Protein AF-A0A5N6TNV9-F1 (afdb_monomer_lite)

Organism: Aspergillus avenaceus (NCBI:txid36643)

Foldseek 3Di:
DDQWKFKKKFWWQPPPCLDDPNCVVCPSPSTFIWIKIATPDHDQQAIKIKGWWLDFDQDPPPRDTPNPVSDTDIDIDGSDDPVPPVTTPDMDTDGTDDPPDDVVNVVVVRDDDPPPD

Structure (mmCIF, N/CA/C/O backbone):
data_AF-A0A5N6TNV9-F1
#
_entry.id   AF-A0A5N6TNV9-F1
#
loop_
_atom_site.group_PDB
_atom_site.id
_atom_site.type_symbol
_atom_site.label_atom_id
_atom_site.label_alt_id
_atom_site.label_comp_id
_atom_site.label_asym_id
_atom_site.label_entity_id
_atom_site.label_seq_id
_atom_site.pdbx_PDB_ins_code
_atom_site.Cartn_x
_atom_site.Cartn_y
_atom_site.Cartn_z
_atom_site.occupancy
_atom_site.B_iso_or_equiv
_atom_site.auth_seq_id
_atom_site.auth_comp_id
_atom_site.auth_asym_id
_atom_site.auth_atom_id
_atom_site.pdbx_PDB_model_num
ATOM 1 N N . MET A 1 1 ? -22.082 3.733 17.779 1.00 56.44 1 MET A N 1
ATOM 2 C CA . MET A 1 1 ? -21.034 2.761 17.372 1.00 56.44 1 MET A CA 1
ATOM 3 C C . MET A 1 1 ? -19.710 3.501 17.232 1.00 56.44 1 MET A C 1
ATOM 5 O O . MET A 1 1 ? -19.718 4.545 16.594 1.00 56.44 1 MET A O 1
ATOM 9 N N . SER A 1 2 ? -18.599 3.015 17.801 1.00 77.19 2 SER A N 1
ATOM 10 C CA . SER A 1 2 ? -17.309 3.714 17.657 1.00 77.19 2 SER A CA 1
ATOM 11 C C . SER A 1 2 ? -16.768 3.599 16.220 1.00 77.19 2 SER A C 1
ATOM 13 O O . SER A 1 2 ? -16.984 2.584 15.549 1.00 77.19 2 SER A O 1
ATOM 15 N N . ASN A 1 3 ? -16.097 4.648 15.730 1.00 83.12 3 ASN A N 1
ATOM 16 C CA . ASN A 1 3 ? -15.498 4.712 14.390 1.00 83.12 3 ASN A CA 1
ATOM 17 C C . ASN A 1 3 ? -14.208 3.870 14.321 1.00 83.12 3 ASN A C 1
ATOM 19 O O . ASN A 1 3 ? -13.126 4.402 14.092 1.00 83.12 3 ASN A O 1
ATOM 23 N N . LYS A 1 4 ? -14.311 2.561 14.592 1.00 89.31 4 LYS A N 1
ATOM 24 C CA . LYS A 1 4 ? -13.152 1.659 14.610 1.00 89.31 4 LYS A CA 1
ATOM 25 C C . LYS A 1 4 ? -12.445 1.687 13.259 1.00 89.31 4 LYS A C 1
ATOM 27 O O . LYS A 1 4 ? -13.096 1.555 12.216 1.00 89.31 4 LYS A O 1
ATOM 32 N N . ARG A 1 5 ? -11.119 1.809 13.301 1.00 94.56 5 ARG A N 1
ATOM 33 C CA . ARG A 1 5 ? -10.265 1.668 12.120 1.00 94.56 5 ARG A CA 1
ATOM 34 C C . ARG A 1 5 ? -10.412 0.256 11.553 1.00 94.56 5 ARG A C 1
ATOM 36 O O . ARG A 1 5 ? -10.642 -0.709 12.284 1.00 94.56 5 ARG A O 1
ATOM 43 N N . ARG A 1 6 ? -10.318 0.143 10.237 1.00 95.69 6 ARG A N 1
ATOM 44 C CA . ARG A 1 6 ? -10.452 -1.085 9.457 1.00 95.69 6 ARG A CA 1
ATOM 45 C C . ARG A 1 6 ? -9.109 -1.416 8.838 1.00 95.69 6 ARG A C 1
ATOM 47 O O . ARG A 1 6 ? -8.445 -0.518 8.331 1.00 95.69 6 ARG A O 1
ATOM 54 N N . VAL A 1 7 ? -8.767 -2.696 8.862 1.00 96.81 7 VAL A N 1
ATOM 55 C CA . VAL A 1 7 ? -7.626 -3.247 8.137 1.00 96.81 7 VAL A CA 1
ATOM 56 C C . VAL A 1 7 ? -8.127 -3.675 6.769 1.00 96.81 7 VAL A C 1
ATOM 58 O O . VAL A 1 7 ? -9.070 -4.467 6.669 1.00 96.81 7 VAL A O 1
ATOM 61 N N . MET A 1 8 ? -7.525 -3.122 5.727 1.00 97.00 8 MET A N 1
ATOM 62 C CA . MET A 1 8 ? -7.852 -3.410 4.340 1.00 97.00 8 MET A CA 1
ATOM 63 C C . MET A 1 8 ? -6.619 -3.951 3.626 1.00 97.00 8 MET A C 1
ATOM 65 O O . MET A 1 8 ? -5.534 -3.395 3.776 1.00 97.00 8 MET A O 1
ATOM 69 N N . VAL A 1 9 ? -6.802 -4.965 2.789 1.00 97.31 9 VAL A N 1
ATOM 70 C CA . VAL A 1 9 ? -5.834 -5.307 1.741 1.00 97.31 9 VAL A CA 1
ATOM 71 C C . VAL A 1 9 ? -6.190 -4.491 0.507 1.00 97.31 9 VAL A C 1
ATOM 73 O O . VAL A 1 9 ? -7.361 -4.427 0.134 1.00 97.31 9 VAL A O 1
ATOM 76 N N . THR A 1 10 ? -5.204 -3.846 -0.106 1.00 96.88 10 THR A N 1
ATOM 77 C CA . THR A 1 10 ? -5.369 -2.999 -1.293 1.00 96.88 10 THR A CA 1
ATOM 78 C C . THR A 1 10 ? -4.650 -3.590 -2.490 1.00 96.88 10 THR A C 1
ATOM 80 O O . THR A 1 10 ? -3.563 -4.151 -2.354 1.00 96.88 10 THR A O 1
ATOM 83 N N . ILE A 1 11 ? -5.260 -3.419 -3.659 1.00 96.38 11 ILE A N 1
ATOM 84 C CA . ILE A 1 11 ? -4.658 -3.704 -4.957 1.00 96.38 11 ILE A CA 1
ATOM 85 C C . ILE A 1 11 ? -4.557 -2.378 -5.700 1.00 96.38 11 ILE A C 1
ATOM 87 O O . ILE A 1 11 ? -5.547 -1.656 -5.849 1.00 96.38 11 ILE A O 1
ATOM 91 N N . ASN A 1 12 ? -3.355 -2.062 -6.163 1.00 95.50 12 ASN A N 1
ATOM 92 C CA . ASN A 1 12 ? -3.034 -0.810 -6.822 1.00 95.50 12 ASN A CA 1
ATOM 93 C C . ASN A 1 12 ? -2.427 -1.072 -8.204 1.00 95.50 12 ASN A C 1
ATOM 95 O O . ASN A 1 12 ? -1.693 -2.037 -8.416 1.00 95.50 12 ASN A O 1
ATOM 99 N N . HIS A 1 13 ? -2.710 -0.180 -9.144 1.00 95.12 13 HIS A N 1
ATOM 100 C CA . HIS A 1 13 ? -2.076 -0.129 -10.450 1.00 95.12 13 HIS A CA 1
ATOM 101 C C . HIS A 1 13 ? -0.566 0.133 -10.302 1.00 95.12 13 HIS A C 1
ATOM 103 O O . HIS A 1 13 ? -0.155 1.051 -9.587 1.00 95.12 13 HI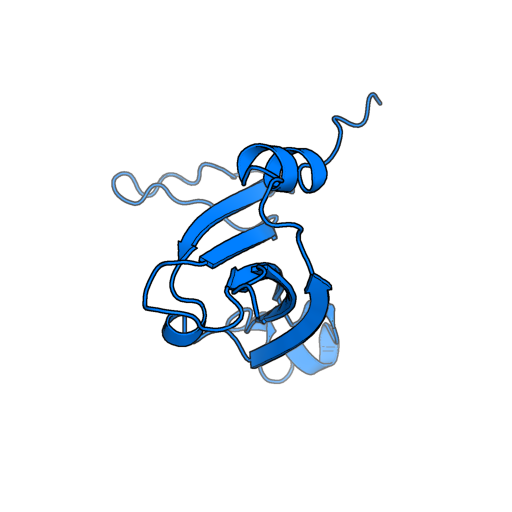S A O 1
ATOM 109 N N . ARG A 1 14 ? 0.258 -0.656 -10.995 1.00 93.06 14 ARG A N 1
ATOM 110 C CA . ARG A 1 14 ? 1.731 -0.608 -11.012 1.00 93.06 14 ARG A CA 1
ATOM 111 C C . ARG A 1 14 ? 2.249 -0.074 -12.354 1.00 93.06 14 ARG A C 1
ATOM 113 O O . ARG A 1 14 ? 3.192 -0.595 -12.948 1.00 93.06 14 ARG A O 1
ATOM 120 N N . ASP A 1 15 ? 1.587 0.971 -12.842 1.00 92.06 15 ASP A N 1
ATOM 121 C CA . ASP A 1 15 ? 1.884 1.652 -14.104 1.00 92.06 15 ASP A CA 1
ATOM 122 C C . ASP A 1 15 ? 1.953 0.666 -15.285 1.00 92.06 15 ASP A C 1
ATOM 124 O O . ASP A 1 15 ? 1.057 -0.163 -15.451 1.00 92.06 15 ASP A O 1
ATOM 128 N N . ARG A 1 16 ? 3.006 0.726 -16.110 1.00 92.38 16 ARG A N 1
ATOM 129 C CA . ARG A 1 16 ? 3.168 -0.135 -17.293 1.00 92.38 16 ARG A CA 1
ATOM 130 C C . ARG A 1 16 ? 3.058 -1.630 -16.968 1.00 92.38 16 ARG A C 1
ATOM 132 O O . ARG A 1 16 ? 2.575 -2.382 -17.809 1.00 92.38 16 ARG A O 1
ATOM 139 N N . LEU A 1 17 ? 3.441 -2.052 -15.759 1.00 93.06 17 LEU A N 1
ATOM 140 C CA . LEU A 1 17 ? 3.396 -3.460 -15.353 1.00 93.06 17 LEU A CA 1
ATOM 141 C C . LEU A 1 17 ? 1.962 -3.995 -15.233 1.00 93.06 17 LEU A C 1
ATOM 143 O O . LEU A 1 17 ? 1.737 -5.181 -15.445 1.00 93.06 17 LEU A O 1
ATOM 147 N N . SER A 1 18 ? 0.984 -3.126 -14.963 1.00 94.56 18 SER A N 1
ATOM 148 C CA . SER A 1 18 ? -0.436 -3.492 -14.881 1.00 94.56 18 SER A CA 1
ATOM 149 C C . SER A 1 18 ? -1.159 -3.499 -16.233 1.00 94.56 18 SER A C 1
ATOM 151 O O . SER A 1 18 ? -2.366 -3.757 -16.278 1.00 94.56 18 SER A O 1
ATOM 153 N N . LEU A 1 19 ? -0.467 -3.213 -17.341 1.00 94.31 19 LEU A N 1
ATOM 154 C CA . LEU A 1 19 ? -1.082 -3.014 -18.653 1.00 94.31 19 LEU A CA 1
ATOM 155 C C . LEU A 1 19 ? -0.708 -4.119 -19.653 1.00 94.31 19 LEU A C 1
ATOM 157 O O . LEU A 1 19 ? 0.412 -4.624 -19.667 1.00 94.31 19 LEU A O 1
ATOM 161 N N . ARG A 1 20 ? -1.661 -4.438 -20.542 1.00 92.75 20 ARG A N 1
ATOM 162 C CA . ARG A 1 20 ? -1.487 -5.259 -21.762 1.00 92.75 20 ARG A CA 1
ATOM 163 C C . ARG A 1 20 ? -0.653 -6.531 -21.540 1.00 92.75 20 ARG A C 1
ATOM 165 O O . ARG A 1 20 ? -1.011 -7.330 -20.675 1.00 92.75 20 ARG A O 1
ATOM 172 N N . GLU A 1 21 ? 0.410 -6.733 -22.326 1.00 94.31 21 GLU A N 1
ATOM 173 C CA . GLU A 1 21 ? 1.238 -7.938 -22.276 1.00 94.31 21 GLU A CA 1
ATOM 174 C C . GLU A 1 21 ? 1.906 -8.149 -20.913 1.00 94.31 21 GLU A C 1
ATOM 176 O O . GLU A 1 21 ? 1.989 -9.287 -20.458 1.00 94.31 21 GLU A O 1
ATOM 181 N N . HIS A 1 22 ? 2.277 -7.076 -20.205 1.00 94.12 22 HIS A N 1
ATOM 182 C CA . HIS A 1 22 ? 2.913 -7.179 -18.889 1.00 94.12 22 HIS A CA 1
ATOM 183 C C . HIS A 1 22 ? 1.937 -7.762 -17.868 1.00 94.12 22 HIS A C 1
ATOM 185 O O . HIS A 1 22 ? 2.308 -8.632 -17.087 1.00 94.12 22 HIS A O 1
ATOM 191 N N . ARG A 1 23 ? 0.658 -7.367 -17.930 1.00 93.38 23 ARG A N 1
ATOM 192 C CA . ARG A 1 23 ? -0.384 -7.957 -17.081 1.00 93.38 23 ARG A CA 1
ATOM 193 C C . ARG A 1 23 ? -0.571 -9.448 -17.355 1.00 93.38 23 ARG A C 1
ATOM 195 O O . ARG A 1 23 ? -0.732 -10.216 -16.413 1.00 93.38 23 ARG A O 1
ATOM 202 N N . ALA A 1 24 ? -0.567 -9.852 -18.626 1.00 93.75 24 ALA A N 1
ATOM 203 C CA . ALA A 1 24 ? -0.716 -11.257 -19.002 1.00 93.75 24 ALA A CA 1
ATOM 204 C C . ALA A 1 24 ? 0.477 -12.108 -18.533 1.00 93.75 24 ALA A C 1
ATOM 206 O O . ALA A 1 24 ? 0.281 -13.236 -18.096 1.00 93.75 24 ALA A O 1
ATOM 207 N N . GLN A 1 25 ? 1.691 -11.554 -18.583 1.00 96.00 25 GLN A N 1
ATOM 208 C CA . GLN A 1 25 ? 2.918 -12.235 -18.162 1.00 96.00 25 GLN A CA 1
ATOM 209 C C . GLN A 1 25 ? 3.075 -12.294 -16.636 1.00 96.00 25 GLN A C 1
ATOM 211 O O . GLN A 1 25 ? 3.451 -13.329 -16.097 1.00 96.00 25 GLN A O 1
ATOM 216 N N . LEU A 1 26 ? 2.793 -11.194 -15.933 1.00 94.75 26 LEU A N 1
ATOM 217 C CA . LEU A 1 26 ? 3.041 -11.066 -14.493 1.00 94.75 26 LEU A CA 1
ATOM 218 C C . LEU A 1 26 ? 1.873 -11.561 -13.627 1.00 94.75 26 LEU A C 1
ATOM 220 O O . LEU A 1 26 ? 2.049 -11.777 -12.427 1.00 94.75 26 LEU A O 1
ATOM 224 N N . GLY A 1 27 ? 0.670 -11.707 -14.192 1.00 94.69 27 GLY A N 1
ATOM 225 C CA . GLY A 1 27 ? -0.517 -12.132 -13.450 1.00 94.69 27 GLY A CA 1
ATOM 226 C C . GLY A 1 27 ? -0.766 -11.245 -12.226 1.00 94.69 27 GLY A C 1
ATOM 227 O O . GLY A 1 27 ? -0.925 -10.032 -12.347 1.00 94.69 27 GLY A O 1
ATOM 228 N N . PHE A 1 28 ? -0.771 -11.825 -11.024 1.00 92.88 28 PHE A N 1
ATOM 229 C CA . PHE A 1 28 ? -0.978 -11.066 -9.783 1.00 92.88 28 PHE A CA 1
ATOM 230 C C . PHE A 1 28 ? 0.175 -10.113 -9.430 1.00 92.88 28 PHE A C 1
ATOM 232 O O . PHE A 1 28 ? -0.072 -9.091 -8.787 1.00 92.88 28 PHE A O 1
ATOM 239 N N . ALA A 1 29 ? 1.400 -10.393 -9.888 1.00 92.38 29 ALA A N 1
ATOM 240 C CA . ALA A 1 29 ? 2.561 -9.517 -9.697 1.00 92.38 29 ALA A CA 1
ATOM 241 C C . ALA A 1 29 ? 2.522 -8.265 -10.598 1.00 92.38 29 ALA A C 1
ATOM 243 O O . ALA A 1 29 ? 3.315 -7.334 -10.424 1.00 92.38 29 ALA A O 1
ATOM 244 N N . ALA A 1 30 ? 1.571 -8.213 -11.541 1.00 95.56 30 ALA A N 1
ATOM 245 C CA . ALA A 1 30 ? 1.282 -7.029 -12.343 1.00 95.56 30 ALA A CA 1
ATOM 246 C C . ALA A 1 30 ? 0.733 -5.870 -11.499 1.00 95.56 30 ALA A C 1
ATOM 248 O O . ALA A 1 30 ? 0.717 -4.733 -11.966 1.00 95.56 30 ALA A O 1
ATOM 249 N N . TYR A 1 31 ? 0.264 -6.148 -10.281 1.00 95.75 31 TYR A N 1
ATOM 250 C CA . TYR A 1 31 ? -0.350 -5.185 -9.377 1.00 95.75 31 TYR A CA 1
ATOM 251 C C . TYR A 1 31 ? 0.493 -4.986 -8.124 1.00 95.75 31 TYR A C 1
ATOM 253 O O . TYR A 1 31 ? 1.221 -5.876 -7.690 1.00 95.75 31 TYR A O 1
ATOM 261 N N . HIS A 1 32 ? 0.366 -3.807 -7.524 1.00 95.56 32 HIS A N 1
ATOM 262 C CA . HIS A 1 32 ? 1.014 -3.489 -6.260 1.00 95.56 32 HIS A CA 1
ATOM 263 C C . HIS A 1 32 ? 0.061 -3.726 -5.091 1.00 95.56 32 HIS A C 1
ATOM 265 O O . HIS A 1 32 ? -1.054 -3.196 -5.068 1.00 95.56 32 HIS A O 1
ATOM 271 N N . TRP A 1 33 ? 0.514 -4.501 -4.114 1.00 95.62 33 TRP A N 1
ATOM 272 C CA . TRP A 1 33 ? -0.267 -4.873 -2.941 1.00 95.62 33 TRP A CA 1
ATOM 273 C C . TRP A 1 33 ? 0.163 -4.048 -1.732 1.00 95.62 33 TRP A C 1
ATOM 275 O O . TRP A 1 33 ? 1.329 -3.688 -1.590 1.00 95.62 33 TRP A O 1
ATOM 285 N N . GLY A 1 34 ? -0.782 -3.752 -0.846 1.00 95.50 34 GLY A N 1
ATOM 286 C CA . GLY A 1 34 ? -0.480 -3.037 0.391 1.00 95.50 34 GLY A CA 1
ATOM 287 C C . GLY A 1 34 ? -1.593 -3.146 1.418 1.00 95.50 34 GLY A C 1
ATOM 288 O O . GLY A 1 34 ? -2.725 -3.511 1.092 1.00 95.50 34 GLY A O 1
ATOM 289 N N . ILE A 1 35 ? -1.280 -2.789 2.655 1.00 96.88 35 ILE A N 1
ATOM 290 C CA . ILE A 1 35 ? -2.233 -2.682 3.753 1.00 96.88 35 ILE A CA 1
ATOM 291 C C . ILE A 1 35 ? -2.678 -1.230 3.883 1.00 96.88 35 ILE A C 1
ATOM 293 O O . ILE A 1 35 ? -1.860 -0.317 3.911 1.00 96.88 35 ILE A O 1
ATOM 297 N N . LEU A 1 36 ? -3.984 -1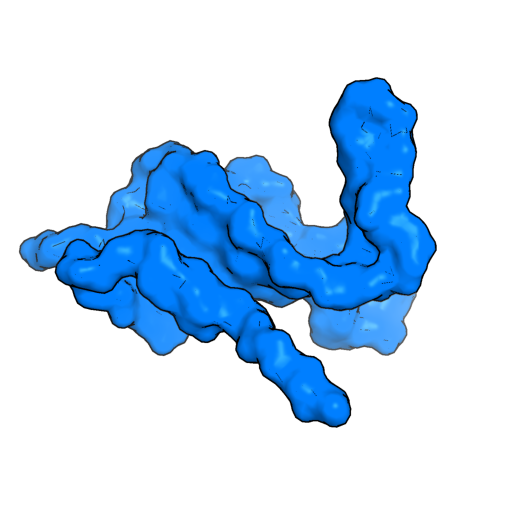.012 3.987 1.00 96.31 36 LEU A N 1
ATOM 298 C CA . LEU A 1 36 ? -4.584 0.284 4.285 1.00 96.31 36 LEU A CA 1
ATOM 299 C C . LEU A 1 36 ? -5.303 0.196 5.627 1.00 96.31 36 LEU A C 1
ATOM 301 O O . LEU A 1 36 ? -6.212 -0.616 5.811 1.00 96.31 36 LEU A O 1
ATOM 305 N N . ILE A 1 37 ? -4.926 1.078 6.542 1.00 96.19 37 ILE A N 1
ATOM 306 C CA . ILE A 1 37 ? -5.625 1.308 7.798 1.00 96.19 37 ILE A CA 1
ATOM 307 C C . ILE A 1 37 ? -6.407 2.602 7.663 1.00 96.19 37 ILE A C 1
ATOM 309 O O . ILE A 1 37 ? -5.827 3.666 7.468 1.00 96.19 37 ILE A O 1
ATOM 313 N N . GLN A 1 38 ? -7.728 2.508 7.767 1.00 94.69 38 GLN A N 1
ATOM 314 C CA . GLN A 1 38 ? -8.601 3.668 7.604 1.00 94.69 38 GLN A CA 1
ATOM 315 C C . GLN A 1 38 ? -9.771 3.648 8.589 1.00 94.69 38 GLN A C 1
ATOM 317 O O . GLN A 1 38 ? -10.267 2.564 8.924 1.00 94.69 38 GLN A O 1
ATOM 322 N N . PRO A 1 39 ? -10.263 4.805 9.054 1.00 93.06 39 PRO A N 1
ATOM 323 C CA . PRO A 1 39 ? -11.498 4.876 9.826 1.00 93.06 39 PRO A CA 1
ATOM 324 C C . PRO A 1 39 ? -12.694 4.278 9.068 1.00 93.06 39 PRO A C 1
ATOM 326 O O . PRO A 1 39 ? -12.713 4.205 7.841 1.00 93.06 39 PRO A O 1
ATOM 329 N N . LYS A 1 40 ? -13.731 3.827 9.790 1.00 90.50 40 LYS A N 1
ATOM 330 C CA . LYS A 1 40 ? -14.970 3.343 9.150 1.00 90.50 40 LYS A CA 1
ATOM 331 C C . LYS A 1 40 ? -15.629 4.440 8.307 1.00 90.50 40 LYS A C 1
ATOM 333 O O . LYS A 1 40 ? -16.117 4.132 7.223 1.00 90.50 40 LYS A O 1
ATOM 338 N N . ASN A 1 41 ? -15.634 5.662 8.826 1.00 89.62 41 ASN A N 1
ATOM 339 C CA . ASN A 1 41 ? -16.056 6.871 8.134 1.00 89.62 41 ASN A CA 1
ATOM 340 C C . ASN A 1 41 ? -14.803 7.714 7.880 1.00 89.62 41 ASN A C 1
ATOM 342 O O . ASN A 1 41 ? -14.347 8.396 8.801 1.00 89.62 41 ASN A O 1
ATOM 346 N N . THR A 1 42 ? -14.237 7.598 6.683 1.00 86.88 42 THR A N 1
ATOM 347 C CA . THR A 1 42 ? -13.042 8.330 6.252 1.00 86.88 42 THR A CA 1
ATOM 348 C C . THR A 1 42 ? -13.350 9.803 6.007 1.00 86.88 42 THR A C 1
ATOM 350 O O . THR A 1 42 ? -14.432 10.161 5.534 1.00 86.88 42 THR A O 1
ATOM 353 N N . LYS A 1 43 ? -12.394 10.669 6.337 1.00 85.88 43 LYS A N 1
ATOM 354 C CA . LYS A 1 43 ? -12.437 12.113 6.102 1.00 85.88 43 LYS A CA 1
ATOM 355 C C . LYS A 1 43 ? -11.058 12.605 5.671 1.00 85.88 43 LYS A C 1
ATOM 357 O O . LYS A 1 43 ? -10.174 12.815 6.496 1.00 85.88 43 LYS A O 1
ATOM 362 N N . GLY A 1 44 ? -10.907 12.862 4.374 1.00 87.81 44 GLY A N 1
ATOM 363 C CA . GLY A 1 44 ? -9.678 13.425 3.821 1.00 87.81 44 GLY A CA 1
ATOM 364 C C . GLY A 1 44 ? -8.459 12.533 4.071 1.00 87.81 44 GLY A C 1
ATOM 365 O O . GLY A 1 44 ? -8.453 11.362 3.704 1.00 87.81 44 GLY A O 1
ATOM 366 N N . SER A 1 45 ? -7.420 13.116 4.662 1.00 91.50 45 SER A N 1
ATOM 367 C CA . SER A 1 45 ? -6.105 12.508 4.887 1.00 91.50 45 SER A CA 1
ATOM 368 C C . SER A 1 45 ? -5.988 11.858 6.271 1.00 91.50 45 SER A C 1
ATOM 370 O O . SER A 1 45 ? -5.125 12.226 7.068 1.00 91.50 45 SER A O 1
ATOM 372 N N . ASP A 1 46 ? -6.875 10.913 6.580 1.00 91.88 46 ASP A N 1
ATOM 373 C CA . ASP A 1 46 ? -6.988 10.265 7.898 1.00 91.88 46 ASP A CA 1
ATOM 374 C C . ASP A 1 46 ? -6.617 8.774 7.901 1.00 91.88 46 ASP A C 1
ATOM 376 O O . ASP A 1 46 ? -6.867 8.064 8.877 1.00 91.88 46 ASP A O 1
ATOM 380 N N . SER A 1 47 ? -6.025 8.292 6.809 1.00 94.12 47 SER A N 1
ATOM 381 C CA . SER A 1 47 ? -5.624 6.896 6.652 1.00 94.12 47 SER A CA 1
ATOM 382 C C . SER A 1 47 ? -4.104 6.731 6.642 1.00 94.12 47 SER A C 1
ATOM 384 O O . SER A 1 47 ? -3.356 7.686 6.413 1.00 94.12 47 SER A O 1
ATOM 386 N N . SER A 1 48 ? -3.654 5.496 6.848 1.00 95.25 48 SER A N 1
ATOM 387 C CA . SER A 1 48 ? -2.257 5.084 6.693 1.00 95.25 48 SER A CA 1
ATOM 388 C C . SER A 1 48 ? -2.173 3.908 5.730 1.00 95.25 48 SER A C 1
ATOM 390 O O . SER A 1 48 ? -2.997 2.994 5.794 1.00 95.25 48 SER A O 1
ATOM 392 N N . THR A 1 49 ? -1.182 3.913 4.844 1.00 95.12 49 THR A N 1
ATOM 393 C CA . THR A 1 49 ? -0.880 2.778 3.963 1.00 95.12 49 THR A CA 1
ATOM 394 C C . THR A 1 49 ? 0.508 2.246 4.242 1.00 95.12 49 THR A C 1
ATOM 396 O O . THR A 1 49 ? 1.434 3.025 4.452 1.00 95.12 49 THR A O 1
ATOM 399 N N . TYR A 1 50 ? 0.643 0.933 4.163 1.00 94.75 50 TYR A N 1
ATOM 400 C CA . TYR A 1 50 ? 1.883 0.211 4.370 1.00 94.75 50 TYR A CA 1
ATOM 401 C C . TYR A 1 50 ? 2.082 -0.730 3.192 1.00 94.75 50 TYR A C 1
ATOM 403 O O . TYR A 1 50 ? 1.178 -1.488 2.835 1.00 94.75 50 TYR A O 1
ATOM 411 N N . ASP A 1 51 ? 3.246 -0.666 2.568 1.00 94.31 51 ASP A N 1
ATOM 412 C CA . ASP A 1 51 ? 3.618 -1.579 1.498 1.00 94.31 51 ASP A CA 1
ATOM 413 C C . ASP A 1 51 ? 5.106 -1.920 1.562 1.00 94.31 51 ASP A C 1
ATOM 415 O O . ASP A 1 51 ? 5.856 -1.319 2.331 1.00 94.31 51 ASP A O 1
ATOM 419 N N . VAL A 1 52 ? 5.517 -2.907 0.770 1.00 93.38 52 VAL A N 1
ATOM 420 C CA . VAL A 1 52 ? 6.927 -3.236 0.554 1.00 93.38 52 VAL A CA 1
ATOM 421 C C . VAL A 1 52 ? 7.207 -3.109 -0.935 1.00 93.38 52 VAL A C 1
ATOM 423 O O . VAL A 1 52 ? 6.384 -3.507 -1.763 1.00 93.38 52 VAL A O 1
ATOM 426 N N . SER A 1 53 ? 8.333 -2.502 -1.293 1.00 91.25 53 SER A N 1
ATOM 427 C CA . SER A 1 53 ? 8.682 -2.242 -2.686 1.00 91.25 53 SER A CA 1
ATOM 428 C C . SER A 1 53 ? 10.189 -2.231 -2.884 1.00 91.25 53 SER A C 1
ATOM 430 O O . SER A 1 53 ? 10.908 -1.594 -2.125 1.00 91.25 53 SER A O 1
ATOM 432 N N . ASP A 1 54 ? 10.618 -2.859 -3.971 1.00 91.75 54 ASP A N 1
ATOM 433 C CA . ASP A 1 54 ? 11.970 -2.835 -4.538 1.00 91.75 54 ASP A CA 1
ATOM 434 C C . ASP A 1 54 ? 12.202 -1.658 -5.508 1.00 91.75 54 ASP A C 1
ATOM 436 O O . ASP A 1 54 ? 13.297 -1.440 -6.018 1.00 91.75 54 ASP A O 1
ATOM 440 N N . ALA A 1 55 ? 11.151 -0.889 -5.808 1.00 90.06 55 ALA A N 1
ATOM 441 C CA . ALA A 1 55 ? 11.227 0.239 -6.730 1.00 90.06 55 ALA A CA 1
ATOM 442 C C . ALA A 1 55 ? 12.230 1.328 -6.303 1.00 90.06 55 ALA A C 1
ATOM 444 O O . ALA A 1 55 ? 12.533 1.510 -5.121 1.00 90.06 55 ALA A O 1
ATOM 445 N N . ALA A 1 56 ? 12.645 2.116 -7.298 1.00 90.94 56 ALA A N 1
ATOM 446 C CA . ALA A 1 56 ? 13.408 3.343 -7.109 1.00 90.94 56 ALA A CA 1
ATOM 447 C C . ALA A 1 56 ? 12.759 4.268 -6.081 1.00 90.94 56 ALA A C 1
ATOM 449 O O . ALA A 1 56 ? 11.534 4.441 -6.059 1.00 90.94 56 ALA A O 1
ATOM 450 N N . MET A 1 57 ? 13.604 4.914 -5.289 1.00 90.94 57 MET A N 1
ATOM 451 C CA . MET A 1 57 ? 13.214 5.921 -4.318 1.00 90.94 57 MET A CA 1
ATOM 452 C C . MET A 1 57 ? 13.992 7.209 -4.600 1.00 90.94 57 MET A C 1
ATOM 454 O O . MET A 1 57 ? 14.920 7.542 -3.865 1.00 90.94 57 MET A O 1
ATOM 458 N N . PRO A 1 58 ? 13.657 7.921 -5.691 1.00 91.81 58 PRO A N 1
ATOM 459 C CA . PRO A 1 58 ? 14.341 9.156 -6.027 1.00 91.81 58 PRO A CA 1
ATOM 460 C C . PRO A 1 58 ? 14.034 10.232 -4.986 1.00 91.81 58 PRO A C 1
ATOM 462 O O . PRO A 1 58 ? 12.867 10.482 -4.668 1.00 91.81 58 PRO A O 1
ATOM 465 N N . ASP A 1 59 ? 15.072 10.911 -4.508 1.00 92.31 59 ASP A N 1
ATOM 466 C CA . ASP A 1 59 ? 14.909 12.135 -3.736 1.00 92.31 59 ASP A CA 1
ATOM 467 C C . ASP A 1 59 ? 14.172 13.186 -4.590 1.00 92.31 59 ASP A C 1
ATOM 469 O O . ASP A 1 59 ? 14.532 13.412 -5.755 1.00 92.31 59 ASP A O 1
ATOM 473 N N . PRO A 1 60 ? 13.128 13.840 -4.059 1.00 89.19 60 PRO A N 1
ATOM 474 C CA . PRO A 1 60 ? 12.329 14.773 -4.844 1.00 89.19 60 PRO A CA 1
ATOM 475 C C . PRO A 1 60 ? 13.104 16.024 -5.291 1.00 89.19 60 PRO A C 1
ATOM 477 O O . PRO A 1 60 ? 12.716 16.635 -6.289 1.00 89.19 60 PRO A O 1
ATOM 480 N N . HIS A 1 61 ? 14.187 16.392 -4.603 1.00 94.75 61 HIS A N 1
ATOM 481 C CA . HIS A 1 61 ? 14.998 17.572 -4.898 1.00 94.75 61 HIS A CA 1
ATOM 482 C C . HIS A 1 61 ? 16.242 17.217 -5.717 1.00 94.75 61 HIS A C 1
ATOM 484 O O . HIS A 1 61 ? 16.490 17.832 -6.752 1.00 94.75 61 HIS A O 1
ATOM 490 N N . THR A 1 62 ? 17.015 16.220 -5.283 1.00 95.25 62 THR A N 1
ATOM 491 C CA . THR A 1 62 ? 18.300 15.861 -5.905 1.00 95.25 62 THR A CA 1
ATOM 492 C C . THR A 1 62 ? 18.157 14.841 -7.030 1.00 95.25 62 THR A C 1
ATOM 494 O O . THR A 1 62 ? 19.078 14.688 -7.828 1.00 95.25 62 THR A O 1
ATOM 497 N N . ARG A 1 63 ? 17.009 14.148 -7.114 1.00 92.38 63 ARG A N 1
ATOM 498 C CA . ARG A 1 63 ? 16.731 13.036 -8.046 1.00 92.38 63 ARG A CA 1
ATOM 499 C C . ARG A 1 63 ? 17.635 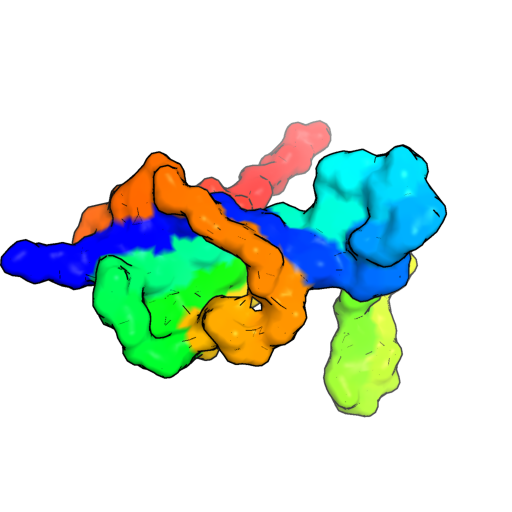11.814 -7.876 1.00 92.38 63 ARG A C 1
ATOM 501 O O . ARG A 1 63 ? 17.508 10.872 -8.656 1.00 92.38 63 ARG A O 1
ATOM 508 N N . VAL A 1 64 ? 18.502 11.798 -6.864 1.00 95.88 64 VAL A N 1
ATOM 509 C CA . VAL A 1 64 ? 19.338 10.641 -6.535 1.00 95.88 64 VAL A CA 1
ATOM 510 C C . VAL A 1 64 ? 18.442 9.508 -6.050 1.00 95.88 64 VAL A C 1
ATOM 512 O O . VAL A 1 64 ? 17.575 9.716 -5.204 1.00 95.88 64 VAL A O 1
ATOM 515 N N . ASP A 1 65 ? 18.632 8.313 -6.605 1.00 94.94 65 ASP A N 1
ATOM 516 C CA . ASP A 1 65 ? 17.908 7.122 -6.167 1.00 94.94 65 ASP A CA 1
ATOM 517 C C . ASP A 1 65 ? 18.484 6.629 -4.835 1.00 94.94 65 ASP A C 1
ATOM 519 O O . ASP A 1 65 ? 19.639 6.212 -4.773 1.00 94.94 65 ASP A O 1
ATOM 523 N N . HIS A 1 66 ? 17.683 6.678 -3.771 1.00 93.31 66 HIS A N 1
ATOM 524 C CA . HIS A 1 66 ? 18.048 6.157 -2.452 1.00 93.31 66 HIS A CA 1
ATOM 525 C C . HIS A 1 66 ? 17.874 4.633 -2.336 1.00 93.31 66 HIS A C 1
ATOM 527 O O . HIS A 1 66 ? 18.205 4.070 -1.297 1.00 93.31 66 HIS A O 1
ATOM 533 N N . ASN A 1 67 ? 17.380 3.955 -3.380 1.00 94.00 67 ASN A N 1
ATOM 534 C CA . ASN A 1 67 ? 17.325 2.494 -3.461 1.00 94.00 67 ASN A CA 1
ATOM 535 C C . ASN A 1 67 ? 17.987 1.967 -4.754 1.00 94.00 67 ASN A C 1
ATOM 537 O O . ASN A 1 67 ? 17.317 1.347 -5.594 1.00 94.00 67 ASN A O 1
ATOM 541 N N . PRO A 1 68 ? 19.297 2.222 -4.956 1.00 94.00 68 PRO A N 1
ATOM 542 C CA . PRO A 1 68 ? 19.986 1.850 -6.191 1.00 94.00 68 PRO A CA 1
ATOM 543 C C . PRO A 1 68 ? 20.095 0.329 -6.374 1.00 94.00 68 PRO A C 1
ATOM 545 O O . PRO A 1 68 ? 20.079 -0.146 -7.508 1.00 94.00 68 PRO A O 1
ATOM 548 N N . ASN A 1 69 ? 20.141 -0.432 -5.276 1.00 95.00 69 ASN A N 1
ATOM 549 C CA . ASN A 1 69 ? 20.257 -1.894 -5.289 1.00 95.00 69 ASN A CA 1
ATOM 550 C C . ASN A 1 69 ? 18.918 -2.615 -5.474 1.00 95.00 69 ASN A C 1
ATOM 552 O O . ASN A 1 69 ? 18.912 -3.831 -5.639 1.00 95.00 69 ASN A O 1
ATOM 556 N N . ARG A 1 70 ? 17.795 -1.878 -5.485 1.00 92.31 70 ARG A N 1
ATOM 557 C CA . ARG A 1 70 ? 16.441 -2.452 -5.543 1.00 92.31 70 ARG A CA 1
ATOM 558 C C . ARG A 1 70 ? 16.146 -3.377 -4.359 1.00 92.31 70 ARG A C 1
ATOM 560 O O . ARG A 1 70 ? 15.471 -4.391 -4.510 1.00 92.31 70 ARG A O 1
ATOM 567 N N . ASP A 1 71 ? 16.622 -3.012 -3.173 1.00 94.56 71 ASP A N 1
ATOM 568 C CA . ASP A 1 71 ? 16.316 -3.744 -1.950 1.00 94.56 71 ASP A CA 1
ATOM 569 C C . ASP A 1 71 ? 14.818 -3.629 -1.634 1.00 94.56 71 ASP A C 1
ATOM 571 O O . ASP A 1 71 ? 14.184 -2.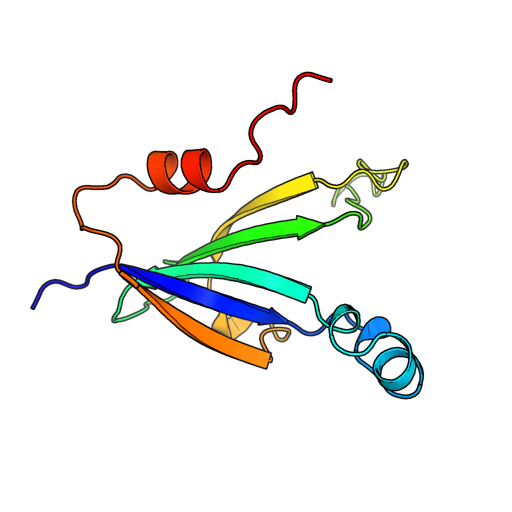600 -1.903 1.00 94.56 71 ASP A O 1
ATOM 575 N N . TRP A 1 72 ? 14.235 -4.682 -1.059 1.00 91.75 72 TRP A N 1
ATOM 576 C CA . TRP A 1 72 ? 12.843 -4.661 -0.613 1.00 91.75 72 TRP A CA 1
ATOM 577 C C . TRP A 1 72 ? 12.702 -3.783 0.629 1.00 91.75 72 TRP A C 1
ATOM 579 O O . TRP A 1 72 ? 13.107 -4.163 1.725 1.00 91.75 72 TRP A O 1
ATOM 589 N N . ILE A 1 73 ? 12.086 -2.613 0.465 1.00 92.31 73 ILE A N 1
ATOM 590 C CA . ILE A 1 73 ? 11.950 -1.625 1.537 1.00 92.31 73 ILE A CA 1
ATOM 591 C C . ILE A 1 73 ? 10.494 -1.535 1.982 1.00 92.31 73 ILE A C 1
ATOM 593 O O . ILE A 1 73 ? 9.588 -1.371 1.161 1.00 92.31 73 ILE A O 1
ATOM 597 N N . PHE A 1 74 ? 10.274 -1.598 3.296 1.00 93.25 74 PHE A N 1
ATOM 598 C CA . PHE A 1 74 ? 8.991 -1.286 3.921 1.00 93.25 74 PHE A CA 1
ATOM 599 C C . PHE A 1 74 ? 8.736 0.227 3.895 1.00 93.25 74 PHE A C 1
ATOM 601 O O . PHE A 1 74 ? 9.581 1.014 4.318 1.00 93.25 74 PHE A O 1
ATOM 608 N N . ARG A 1 75 ? 7.569 0.646 3.397 1.00 91.69 75 ARG A N 1
ATOM 609 C CA . ARG A 1 75 ? 7.225 2.059 3.189 1.00 91.69 75 ARG A CA 1
ATOM 610 C C . ARG A 1 75 ? 5.926 2.425 3.910 1.00 91.69 75 ARG A C 1
ATOM 612 O O . ARG A 1 75 ? 4.841 2.251 3.341 1.00 91.69 75 ARG A O 1
ATOM 619 N N . PRO A 1 76 ? 6.004 2.972 5.132 1.00 93.56 76 PRO A N 1
ATOM 620 C CA . PRO A 1 76 ? 4.850 3.570 5.784 1.00 93.56 76 PRO A CA 1
ATOM 621 C C . PRO A 1 76 ? 4.522 4.923 5.136 1.00 93.56 76 PRO A C 1
ATOM 623 O O . PRO A 1 76 ? 5.398 5.742 4.856 1.00 93.56 76 PRO A O 1
ATOM 626 N N . LYS A 1 77 ? 3.237 5.174 4.886 1.00 92.81 77 LYS A N 1
ATOM 627 C CA . LYS A 1 77 ? 2.725 6.488 4.475 1.00 92.81 77 LYS A CA 1
ATOM 628 C C . LYS A 1 77 ? 1.546 6.848 5.360 1.00 92.81 77 LYS A C 1
ATOM 630 O O . LYS A 1 77 ? 0.527 6.157 5.354 1.00 92.81 77 LYS A O 1
ATOM 635 N N . HIS A 1 78 ? 1.674 7.946 6.088 1.00 94.06 78 HIS A N 1
ATOM 636 C CA . HIS A 1 78 ? 0.641 8.445 6.992 1.00 94.06 78 HIS A CA 1
ATOM 637 C C . HIS A 1 78 ? -0.128 9.600 6.373 1.00 94.06 78 HIS A C 1
ATOM 639 O O . HIS A 1 78 ? 0.366 10.273 5.468 1.00 94.06 78 HIS A O 1
ATOM 645 N N . ARG A 1 79 ? -1.320 9.863 6.915 1.00 93.00 79 ARG A N 1
ATOM 646 C CA . ARG A 1 79 ? -2.184 10.972 6.489 1.00 93.00 79 ARG A CA 1
ATOM 647 C C . ARG A 1 79 ? -2.452 10.934 4.983 1.00 93.00 79 ARG A C 1
ATOM 649 O O . ARG A 1 79 ? -2.369 11.944 4.285 1.00 93.00 79 ARG A O 1
ATOM 656 N N . VAL A 1 80 ? -2.759 9.746 4.475 1.00 92.56 80 VAL A N 1
ATOM 657 C CA . VAL A 1 80 ? -3.093 9.548 3.067 1.00 92.56 80 VAL A CA 1
ATOM 658 C C . VAL A 1 80 ? -4.599 9.582 2.870 1.00 92.56 80 VAL A C 1
ATOM 660 O O . VAL A 1 80 ? -5.361 9.096 3.706 1.00 92.56 80 VAL A O 1
ATOM 663 N N . ASN A 1 81 ? -5.023 10.120 1.730 1.00 91.88 81 ASN A N 1
ATOM 664 C CA . ASN A 1 81 ? -6.350 9.871 1.196 1.00 91.88 81 ASN A CA 1
ATOM 665 C C . ASN A 1 81 ? -6.216 8.820 0.089 1.00 91.88 81 ASN A C 1
A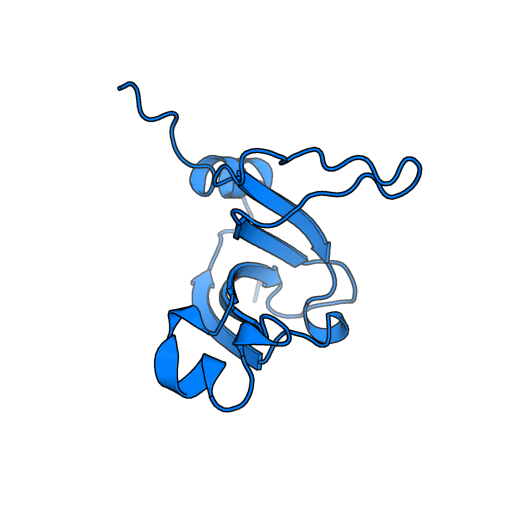TOM 667 O O . ASN A 1 81 ? -5.804 9.130 -1.030 1.00 91.88 81 ASN A O 1
ATOM 671 N N . ALA A 1 82 ? -6.531 7.566 0.414 1.00 85.06 82 ALA A N 1
ATOM 672 C CA . ALA A 1 82 ? -6.358 6.448 -0.512 1.00 85.06 82 ALA A CA 1
ATOM 673 C C . ALA A 1 82 ? -7.203 6.591 -1.792 1.00 85.06 82 ALA A C 1
ATOM 675 O O . ALA A 1 82 ? -6.819 6.065 -2.834 1.00 85.06 82 ALA A O 1
ATOM 676 N N . GLU A 1 83 ? -8.320 7.321 -1.731 1.00 84.50 83 GLU A N 1
ATOM 677 C CA . GLU A 1 83 ? -9.226 7.529 -2.868 1.00 84.50 83 GLU A CA 1
ATOM 678 C C . GLU A 1 83 ? -8.664 8.536 -3.881 1.00 84.50 83 GLU A C 1
ATOM 680 O O . GLU A 1 83 ? -9.028 8.493 -5.052 1.00 84.50 83 GLU A O 1
ATOM 685 N N . LEU A 1 84 ? -7.716 9.385 -3.469 1.00 87.81 84 LEU A N 1
ATOM 686 C CA . LEU A 1 84 ? -7.058 10.356 -4.349 1.00 87.81 84 LEU A CA 1
ATOM 687 C C . LEU A 1 84 ? -5.793 9.817 -5.030 1.00 87.81 84 LEU A C 1
ATOM 689 O O . LEU A 1 84 ? -5.190 10.532 -5.825 1.00 87.81 84 LEU A O 1
ATOM 693 N N . SER A 1 85 ? -5.363 8.580 -4.752 1.00 83.00 85 SER A N 1
ATOM 694 C CA . SER A 1 85 ? -4.087 8.078 -5.290 1.00 83.00 85 SER A CA 1
ATOM 695 C C . SER A 1 85 ? -4.107 7.853 -6.808 1.00 83.00 85 SER A C 1
ATOM 697 O O . SER A 1 85 ? -3.046 7.721 -7.417 1.00 83.00 85 SER A O 1
ATOM 699 N N . GLY A 1 86 ? -5.294 7.733 -7.418 1.00 85.69 86 GLY A N 1
ATOM 700 C CA . GLY A 1 86 ? -5.483 7.380 -8.832 1.00 85.69 86 GLY A CA 1
ATOM 701 C C . GLY A 1 86 ? -5.028 5.961 -9.205 1.00 85.69 86 GLY A C 1
ATOM 702 O O . GLY A 1 86 ? -5.317 5.488 -10.300 1.00 85.69 86 GLY A O 1
ATOM 703 N N . ARG A 1 87 ? -4.333 5.262 -8.299 1.00 92.19 87 ARG A N 1
ATOM 704 C CA . ARG A 1 87 ? -3.797 3.912 -8.501 1.00 92.19 87 ARG A CA 1
ATOM 705 C C . ARG A 1 87 ? -4.618 2.844 -7.800 1.00 92.19 87 ARG A C 1
ATOM 707 O O . ARG A 1 87 ? -4.498 1.685 -8.173 1.00 92.19 87 ARG A O 1
ATOM 714 N N . LEU A 1 88 ? -5.421 3.190 -6.795 1.00 94.81 88 LEU A N 1
ATOM 715 C CA . LEU A 1 88 ? -6.227 2.216 -6.063 1.00 94.81 88 LEU A CA 1
ATOM 716 C C . LEU A 1 88 ? -7.272 1.587 -6.996 1.00 94.81 88 LEU A C 1
ATOM 718 O O . LEU A 1 88 ? -8.185 2.267 -7.453 1.00 94.81 88 LEU A O 1
ATOM 722 N N . LEU A 1 89 ? -7.150 0.284 -7.249 1.00 94.81 89 LEU A N 1
ATOM 723 C CA . LEU A 1 89 ? -8.105 -0.476 -8.064 1.00 94.81 89 LEU A CA 1
ATOM 724 C C . LEU A 1 89 ? -9.197 -1.105 -7.202 1.00 94.81 89 LEU A C 1
ATOM 726 O O . LEU A 1 89 ? -10.344 -1.222 -7.621 1.00 94.81 89 LEU A O 1
ATOM 730 N N . GLY A 1 90 ? -8.839 -1.518 -5.987 1.00 94.56 90 GLY A N 1
ATOM 731 C CA . GLY A 1 90 ? -9.773 -2.148 -5.072 1.00 94.56 90 GLY A CA 1
ATOM 732 C C . GLY A 1 90 ? -9.184 -2.357 -3.687 1.00 94.56 90 GLY A C 1
ATOM 733 O O . GLY A 1 90 ? -7.970 -2.298 -3.478 1.00 94.56 90 GLY A O 1
ATOM 734 N N . ARG A 1 91 ? -10.075 -2.604 -2.727 1.00 95.12 91 ARG A N 1
ATOM 735 C CA . ARG A 1 91 ? -9.715 -2.930 -1.348 1.00 95.12 91 ARG A CA 1
ATOM 736 C C . ARG A 1 91 ? -10.706 -3.908 -0.735 1.00 95.12 91 ARG A C 1
ATOM 738 O O . ARG A 1 91 ? -11.906 -3.796 -0.977 1.00 95.12 91 ARG A O 1
ATOM 745 N N . VAL A 1 92 ? -10.211 -4.818 0.094 1.00 96.75 92 VAL A N 1
ATOM 746 C CA . VAL A 1 92 ? -11.017 -5.808 0.820 1.00 96.75 92 VAL A CA 1
ATOM 747 C C . VAL A 1 92 ? -10.768 -5.654 2.314 1.00 96.75 92 VAL A C 1
ATOM 749 O O . VAL A 1 92 ? -9.619 -5.600 2.747 1.00 96.75 92 VAL A O 1
ATOM 752 N N . MET A 1 93 ? -11.839 -5.578 3.109 1.00 96.69 93 MET A N 1
ATOM 753 C CA . MET A 1 93 ? -11.727 -5.537 4.569 1.00 96.69 93 MET A CA 1
ATOM 754 C C . MET A 1 93 ? -11.366 -6.919 5.097 1.00 96.69 93 MET A C 1
ATOM 756 O O . MET A 1 93 ? -12.113 -7.867 4.886 1.00 96.69 93 MET A O 1
ATOM 760 N N . VAL A 1 94 ? -10.268 -6.995 5.842 1.00 96.94 94 VAL A N 1
ATOM 761 C CA . VAL A 1 94 ? -9.802 -8.233 6.487 1.00 96.94 94 VAL A CA 1
ATOM 762 C C . VAL A 1 94 ? -9.860 -8.158 8.011 1.00 96.94 94 VAL A C 1
ATOM 764 O O . VAL A 1 94 ? -9.755 -9.175 8.685 1.00 96.94 94 VAL A O 1
ATOM 767 N N . GLY A 1 95 ? -10.070 -6.967 8.582 1.00 95.75 95 GLY A N 1
ATOM 768 C CA . GLY A 1 95 ? -10.135 -6.825 10.030 1.00 95.75 95 GLY A CA 1
ATOM 769 C C . GLY A 1 95 ? -10.504 -5.434 10.523 1.00 95.75 95 GLY A C 1
ATOM 770 O O . GLY A 1 95 ? -10.816 -4.514 9.761 1.00 95.75 95 GLY A O 1
ATOM 771 N N . LYS A 1 96 ? -10.469 -5.283 11.847 1.00 95.69 96 LYS A N 1
ATOM 772 C CA . LYS A 1 96 ? -10.699 -4.023 12.558 1.00 95.69 96 LYS A CA 1
ATOM 773 C C . LYS A 1 96 ? -9.617 -3.839 13.608 1.00 95.69 96 LYS A C 1
ATOM 775 O O . LYS A 1 96 ? -9.238 -4.800 14.265 1.00 95.69 96 LYS A O 1
ATOM 780 N N . VAL A 1 97 ? -9.200 -2.597 13.811 1.00 94.00 97 VAL A N 1
ATOM 781 C CA . VAL A 1 97 ? -8.246 -2.229 14.855 1.00 94.00 97 VAL A CA 1
ATOM 782 C C . VAL A 1 97 ? -9.013 -1.638 16.044 1.00 94.00 97 VAL A C 1
ATOM 784 O O . VAL A 1 97 ? -9.827 -0.724 15.851 1.00 94.00 97 VAL A O 1
ATOM 787 N N . PRO A 1 98 ? -8.793 -2.132 17.274 1.00 91.88 98 PRO A N 1
ATOM 788 C CA . PRO A 1 98 ? -9.330 -1.513 18.482 1.00 91.88 98 PRO A CA 1
ATOM 789 C C . PRO A 1 98 ? -8.898 -0.044 18.624 1.00 91.88 98 PRO A C 1
ATOM 791 O O . PRO A 1 98 ? -7.826 0.353 18.174 1.00 91.88 98 PRO A O 1
ATOM 794 N N . ASN A 1 99 ? -9.729 0.795 19.246 1.00 88.56 99 ASN A N 1
ATOM 795 C CA . ASN A 1 99 ? -9.454 2.237 19.350 1.00 88.56 99 ASN A CA 1
ATOM 796 C C . ASN A 1 99 ? -8.272 2.576 20.273 1.00 88.56 99 ASN A C 1
ATOM 798 O O . ASN A 1 99 ? -7.697 3.646 20.136 1.00 88.56 99 ASN A O 1
ATOM 802 N N . ASN A 1 100 ? -7.919 1.682 21.194 1.00 91.00 100 ASN A N 1
ATOM 803 C CA . ASN A 1 100 ? -6.817 1.848 22.141 1.00 91.00 100 ASN A CA 1
ATOM 804 C C . ASN A 1 100 ? -5.447 1.438 21.571 1.00 91.00 100 ASN A C 1
ATOM 806 O O . ASN A 1 100 ? -4.447 1.597 22.259 1.00 91.00 100 ASN A O 1
ATOM 810 N N . VAL A 1 101 ? -5.386 0.901 20.347 1.00 92.56 101 VAL A N 1
ATOM 811 C CA . VAL A 1 101 ? -4.115 0.524 19.710 1.00 92.56 101 VAL A CA 1
ATOM 812 C C . VAL A 1 101 ? -3.508 1.754 19.021 1.00 92.56 101 VAL A C 1
ATOM 814 O O . VAL A 1 101 ? -4.121 2.276 18.091 1.00 92.56 101 VAL A O 1
ATOM 817 N N . PRO A 1 102 ? -2.331 2.251 19.421 1.00 90.88 102 PRO A N 1
ATOM 818 C CA . PRO A 1 102 ? -1.713 3.396 18.755 1.00 90.88 102 PRO A CA 1
ATOM 819 C C . PRO A 1 102 ? -1.208 3.019 17.355 1.00 90.88 102 PRO A C 1
ATOM 821 O O . PRO A 1 102 ? -0.837 1.871 17.118 1.00 90.88 102 PRO A O 1
ATOM 824 N N 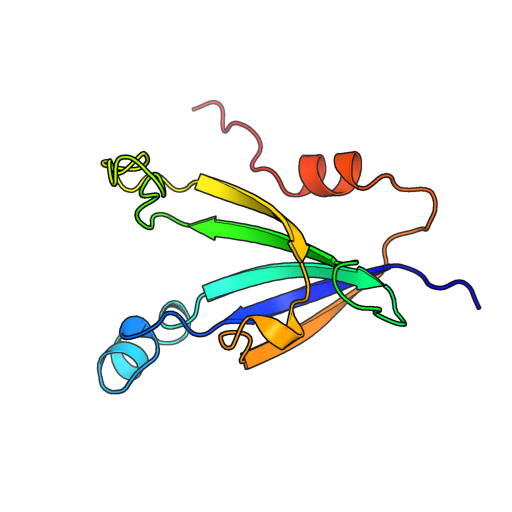. ASP A 1 103 ? -1.156 3.983 16.431 1.00 87.44 103 ASP A N 1
ATOM 825 C CA . ASP A 1 103 ? -0.686 3.741 15.054 1.00 87.44 103 ASP A CA 1
ATOM 826 C C . ASP A 1 103 ? 0.750 3.193 15.015 1.00 87.44 103 ASP A C 1
ATOM 828 O O . ASP A 1 103 ? 1.039 2.297 14.227 1.00 87.44 103 ASP A O 1
ATOM 832 N N . ALA A 1 104 ? 1.613 3.635 15.938 1.00 88.94 104 ALA A N 1
ATOM 833 C CA . ALA A 1 104 ? 2.980 3.129 16.081 1.00 88.94 104 ALA A CA 1
ATOM 834 C C . ALA A 1 104 ? 3.038 1.613 16.345 1.00 88.94 104 ALA A C 1
ATOM 836 O O . ALA A 1 104 ? 3.936 0.932 15.862 1.00 88.94 104 ALA A O 1
ATOM 837 N N . HIS A 1 105 ? 2.064 1.060 17.078 1.00 91.12 105 HIS A N 1
ATOM 838 C CA . HIS A 1 105 ? 1.996 -0.383 17.312 1.00 91.12 105 HIS A CA 1
ATOM 839 C C . HIS A 1 105 ? 1.583 -1.140 16.044 1.00 91.12 105 HIS A C 1
ATOM 841 O O . HIS A 1 105 ? 2.088 -2.227 15.777 1.00 91.12 105 HIS A O 1
ATOM 847 N N . ILE A 1 106 ? 0.692 -0.553 15.238 1.00 89.50 106 ILE A N 1
ATOM 848 C CA . ILE A 1 106 ? 0.279 -1.136 13.956 1.00 89.50 106 ILE A CA 1
ATOM 849 C C . ILE A 1 106 ? 1.467 -1.177 12.995 1.00 89.50 106 ILE A C 1
ATOM 851 O O . ILE A 1 106 ? 1.725 -2.209 12.377 1.00 89.50 106 ILE A O 1
ATOM 855 N N . GLU A 1 107 ? 2.205 -0.074 12.899 1.00 89.38 107 GLU A N 1
ATOM 856 C CA . GLU A 1 107 ? 3.396 0.010 12.060 1.00 89.38 107 GLU A CA 1
ATOM 857 C C . GLU A 1 107 ? 4.462 -0.989 12.499 1.00 89.38 107 GLU A C 1
ATOM 859 O O . GLU A 1 107 ? 4.898 -1.784 11.677 1.00 89.38 107 GLU A O 1
ATOM 864 N N . ALA A 1 108 ? 4.785 -1.050 13.795 1.00 87.50 108 ALA A N 1
ATOM 865 C CA . ALA A 1 108 ? 5.732 -2.029 14.327 1.00 87.50 108 ALA A CA 1
ATOM 866 C C . ALA A 1 108 ? 5.330 -3.482 14.013 1.00 87.50 108 ALA A C 1
ATOM 868 O O . ALA A 1 108 ? 6.195 -4.305 13.743 1.00 87.50 108 ALA A O 1
ATOM 869 N N . SER A 1 109 ? 4.027 -3.796 14.008 1.00 81.69 109 SER A N 1
ATOM 870 C CA . SER A 1 109 ? 3.526 -5.129 13.632 1.00 81.69 109 SER A CA 1
ATOM 871 C C . SER A 1 109 ? 3.546 -5.410 12.123 1.00 81.69 109 SER A C 1
ATOM 873 O O . SER A 1 109 ? 3.411 -6.559 11.712 1.00 81.69 109 SER A O 1
ATOM 875 N N . SER A 1 110 ? 3.670 -4.362 11.304 1.00 77.19 110 SER A N 1
ATOM 876 C CA . SER A 1 110 ? 3.699 -4.433 9.838 1.00 77.19 110 SER A CA 1
ATOM 877 C C . SER A 1 110 ? 5.120 -4.357 9.277 1.00 77.19 110 SER A C 1
ATOM 879 O O . SER A 1 110 ? 5.351 -4.789 8.148 1.00 77.19 110 SER A O 1
ATOM 881 N N . SER A 1 111 ? 6.058 -3.804 10.046 1.00 75.38 111 SER A N 1
ATOM 882 C CA . SER A 1 111 ? 7.476 -3.805 9.720 1.00 75.38 111 SER A CA 1
ATOM 883 C C . SER A 1 111 ? 7.993 -5.244 9.688 1.00 75.38 111 SER A C 1
ATOM 885 O O . SER A 1 111 ? 7.705 -6.013 10.610 1.00 75.38 111 SER A O 1
ATOM 887 N N . PRO A 1 112 ? 8.768 -5.634 8.664 1.00 68.69 112 PRO A N 1
ATOM 888 C CA . PRO A 1 112 ? 9.438 -6.924 8.682 1.00 68.69 112 PRO A CA 1
ATOM 889 C C . PRO A 1 112 ? 10.330 -6.995 9.927 1.00 68.69 112 PRO A C 1
ATOM 891 O O . PRO A 1 112 ? 11.087 -6.061 10.204 1.00 68.69 112 PRO A O 1
ATOM 894 N N . SER A 1 113 ? 10.235 -8.083 10.699 1.00 62.25 113 SER A N 1
ATOM 895 C CA . SER A 1 113 ? 11.254 -8.362 11.713 1.00 62.25 113 SER A CA 1
ATOM 896 C C . SER A 1 113 ? 12.592 -8.427 10.991 1.00 62.25 113 SER A C 1
ATOM 898 O O . SER A 1 113 ? 12.649 -9.054 9.932 1.00 62.25 113 SER A O 1
ATOM 900 N N . ALA A 1 114 ? 13.642 -7.805 11.534 1.00 54.06 114 ALA A N 1
ATOM 901 C CA . ALA A 1 114 ? 14.994 -8.050 11.053 1.00 54.06 114 ALA A CA 1
ATOM 902 C C . ALA A 1 114 ? 15.193 -9.570 11.050 1.00 54.06 114 ALA A C 1
ATOM 904 O O . ALA A 1 114 ? 15.232 -10.188 12.114 1.00 54.06 114 ALA A O 1
ATOM 905 N N . ALA A 1 115 ? 15.180 -10.178 9.864 1.00 45.53 115 ALA A N 1
ATOM 906 C CA . ALA A 1 115 ? 15.567 -11.561 9.717 1.00 45.53 115 ALA A CA 1
ATOM 907 C C . ALA A 1 115 ? 17.046 -11.569 10.090 1.00 45.53 115 ALA A C 1
ATOM 909 O O . ALA A 1 115 ? 17.877 -10.999 9.390 1.00 45.53 115 ALA A O 1
ATOM 910 N N . SER A 1 116 ? 17.342 -12.062 11.286 1.00 42.81 116 SER A N 1
ATOM 911 C CA . SER A 1 116 ? 18.688 -12.483 11.625 1.00 42.81 116 SER A CA 1
ATOM 912 C C . SER A 1 116 ? 18.993 -13.672 10.721 1.00 42.81 116 SER A C 1
ATOM 914 O O . SER A 1 116 ? 18.468 -14.760 10.972 1.00 42.81 116 SER A O 1
ATOM 916 N N . ASP A 1 117 ? 19.736 -13.411 9.647 1.00 42.81 117 ASP A N 1
ATOM 917 C CA . ASP A 1 117 ? 20.435 -14.434 8.867 1.00 42.81 117 ASP A CA 1
ATOM 918 C C . ASP A 1 117 ? 21.504 -15.134 9.724 1.00 42.81 117 ASP A C 1
ATOM 920 O O . ASP A 1 117 ? 22.130 -14.454 10.578 1.00 42.81 117 ASP A O 1
#

Secondary structure (DSSP, 8-state):
----EEEEEEEEE-GGGGSHHHHHHHGGGGEEEEEEEE-SS--SS-EEEEEEE-S--B-TTT--BS-TT---EEEEEEEE-GGGSS-EEEEEEEEEE-TTS-HHHHHHHHSPP----

InterPro domains:
  IPR054208 Protein of unknown function DUF6914 [PF21858] (29-99)

Sequence (117 aa):
MSNKRRVMVTINHRDRLSLREHRAQLGFAAYHWGILIQPKNTKGSDSSTYDVSDAAMPDPHTRVDHNPNRDWIFRPKHRVNAELSGRLLGRVMVGKVPNNVPDAHIEASSSPSAASD

pLDDT: mean 89.91, std 10.36, range [42.81, 97.31]

Radius of gyration: 15.82 Å; chains: 1; bounding box: 42×32×44 Å